Protein AF-A0A645BAQ8-F1 (afdb_monomer_lite)

Structure (mmCIF, N/CA/C/O backbone):
data_AF-A0A645BAQ8-F1
#
_entry.id   AF-A0A645BAQ8-F1
#
loop_
_atom_site.group_PDB
_atom_site.id
_atom_site.type_symbol
_atom_site.label_atom_id
_atom_site.label_alt_id
_atom_site.label_comp_id
_atom_site.label_asym_id
_atom_site.label_entity_id
_atom_site.label_seq_id
_atom_site.pdbx_PDB_ins_code
_atom_site.Cartn_x
_atom_site.Cartn_y
_atom_site.Cartn_z
_atom_site.occupancy
_atom_site.B_iso_or_equiv
_atom_site.auth_seq_id
_atom_site.auth_comp_id
_atom_site.auth_asym_id
_atom_site.auth_atom_id
_atom_site.pdbx_PDB_model_num
ATOM 1 N N . MET A 1 1 ? 23.053 3.220 -28.951 1.00 61.22 1 MET A N 1
ATOM 2 C CA . MET A 1 1 ? 22.889 2.257 -27.837 1.00 61.22 1 MET A CA 1
ATOM 3 C C . MET A 1 1 ? 22.758 2.911 -26.456 1.00 61.22 1 MET A C 1
ATOM 5 O O . MET A 1 1 ? 21.820 2.568 -25.761 1.00 61.22 1 MET A O 1
ATOM 9 N N . VAL A 1 2 ? 23.568 3.913 -26.080 1.00 62.47 2 VAL A N 1
ATOM 10 C CA . VAL A 1 2 ? 23.598 4.506 -24.712 1.00 62.47 2 VAL A CA 1
ATOM 11 C C . VAL A 1 2 ? 22.259 5.066 -24.172 1.00 62.47 2 VAL A C 1
ATOM 13 O O . VAL A 1 2 ? 22.010 5.013 -22.970 1.00 62.47 2 VAL A O 1
ATOM 16 N N . LYS A 1 3 ? 21.364 5.593 -25.026 1.00 63.09 3 LYS A N 1
ATOM 17 C CA . LYS A 1 3 ? 20.059 6.129 -24.574 1.00 63.09 3 LYS A CA 1
ATOM 18 C C . LYS A 1 3 ? 19.137 5.053 -23.975 1.00 63.09 3 LYS A C 1
ATOM 20 O O . LYS A 1 3 ? 18.418 5.354 -23.029 1.00 63.09 3 LYS A O 1
ATOM 25 N N . SER A 1 4 ? 19.196 3.820 -24.486 1.00 75.19 4 SER A N 1
ATOM 26 C CA . SER A 1 4 ? 18.355 2.706 -24.021 1.00 75.19 4 SER A CA 1
ATOM 27 C C . SER A 1 4 ? 18.780 2.218 -22.635 1.00 75.19 4 SER A C 1
ATOM 29 O O . SER A 1 4 ? 17.940 1.972 -21.772 1.00 75.19 4 SER A O 1
ATOM 31 N N . ASP A 1 5 ? 20.089 2.162 -22.384 1.00 84.75 5 ASP A N 1
ATOM 32 C CA . ASP A 1 5 ? 20.636 1.715 -21.098 1.00 84.75 5 ASP A CA 1
ATOM 33 C C . ASP A 1 5 ? 20.319 2.702 -19.970 1.00 84.75 5 ASP A C 1
ATOM 35 O O . ASP A 1 5 ? 20.041 2.306 -18.837 1.00 84.75 5 ASP A O 1
ATOM 39 N N . ASN A 1 6 ? 20.321 4.002 -20.278 1.00 90.56 6 ASN A N 1
ATOM 40 C CA . ASN A 1 6 ? 19.967 5.038 -19.312 1.00 90.56 6 ASN A CA 1
ATOM 41 C C . ASN A 1 6 ? 18.480 5.000 -18.942 1.00 90.56 6 ASN A C 1
ATOM 43 O O . ASN A 1 6 ? 18.164 5.103 -17.757 1.00 90.56 6 ASN A O 1
ATOM 47 N N . ALA A 1 7 ? 17.584 4.805 -19.915 1.00 90.88 7 ALA A N 1
ATOM 48 C CA . ALA A 1 7 ? 16.151 4.658 -19.653 1.00 90.88 7 ALA A CA 1
ATOM 49 C C . ALA A 1 7 ? 15.869 3.425 -18.777 1.00 90.88 7 ALA A C 1
ATOM 51 O O . ALA A 1 7 ? 15.199 3.530 -17.750 1.00 90.88 7 ALA A O 1
ATOM 52 N N . ARG A 1 8 ? 16.495 2.284 -19.092 1.00 92.75 8 ARG A N 1
ATOM 53 C CA . ARG A 1 8 ? 16.367 1.057 -18.295 1.00 92.75 8 ARG A CA 1
ATOM 54 C C . ARG A 1 8 ? 16.851 1.233 -16.854 1.00 92.75 8 ARG A C 1
ATOM 56 O O . ARG A 1 8 ? 16.192 0.808 -15.910 1.00 92.75 8 ARG A O 1
ATOM 63 N N . ARG A 1 9 ? 17.985 1.916 -16.654 1.00 95.31 9 ARG A N 1
ATOM 64 C CA . ARG A 1 9 ? 18.498 2.243 -15.310 1.00 95.31 9 ARG A CA 1
ATOM 65 C C . ARG A 1 9 ? 17.549 3.147 -14.524 1.00 95.31 9 ARG A C 1
ATOM 67 O O . ARG A 1 9 ? 17.466 3.007 -13.306 1.00 95.31 9 ARG A O 1
ATOM 74 N N . GLN A 1 10 ? 16.862 4.077 -15.187 1.00 95.81 10 GLN A N 1
ATOM 75 C CA . GLN A 1 10 ? 15.863 4.929 -14.538 1.00 95.81 10 GLN A CA 1
ATOM 76 C C . GLN A 1 10 ? 14.642 4.114 -14.100 1.00 95.81 10 GLN A C 1
ATOM 78 O O . GLN A 1 10 ? 14.231 4.242 -12.948 1.00 95.8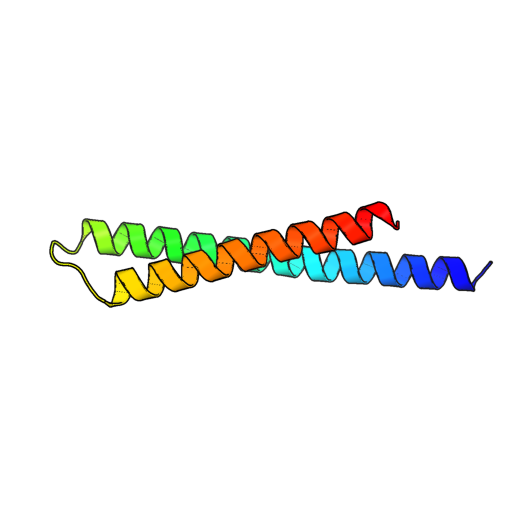1 10 GLN A O 1
ATOM 83 N N . LEU A 1 11 ? 14.139 3.225 -14.962 1.00 95.88 11 LEU A N 1
ATOM 84 C CA . LEU A 1 11 ? 13.027 2.327 -14.637 1.00 95.88 11 LEU A CA 1
ATOM 85 C C . LEU A 1 11 ? 13.355 1.410 -13.451 1.00 95.88 11 LEU A C 1
ATOM 87 O O . LEU A 1 11 ? 12.570 1.330 -12.511 1.00 95.88 11 LEU A O 1
ATOM 91 N N . LEU A 1 12 ? 14.549 0.808 -13.415 1.00 97.25 12 LEU A N 1
ATOM 92 C CA . LEU A 1 12 ? 14.985 -0.019 -12.280 1.00 97.25 12 LEU A CA 1
ATOM 93 C C . LEU A 1 12 ? 15.028 0.767 -10.959 1.00 97.25 12 LEU A C 1
ATOM 95 O O . LEU A 1 12 ? 14.568 0.279 -9.926 1.00 97.25 12 LEU A O 1
ATOM 99 N N . ARG A 1 13 ? 15.540 2.004 -10.979 1.00 97.50 13 ARG A N 1
ATOM 100 C CA . ARG A 1 13 ? 15.574 2.866 -9.784 1.00 97.50 13 ARG A CA 1
ATOM 101 C C . ARG A 1 13 ? 14.175 3.230 -9.304 1.00 97.50 13 ARG A C 1
ATOM 103 O O . ARG A 1 13 ? 13.931 3.254 -8.096 1.00 97.50 13 ARG A O 1
ATOM 110 N N . GLU A 1 14 ? 13.274 3.520 -10.234 1.00 97.44 14 GLU A N 1
ATOM 111 C CA . GLU A 1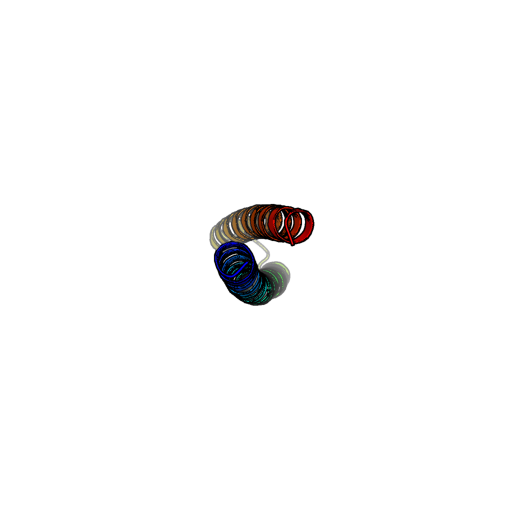 14 ? 11.889 3.845 -9.912 1.00 97.44 14 GLU A CA 1
ATOM 112 C C . GLU A 1 14 ? 11.150 2.626 -9.349 1.00 97.44 14 GLU A C 1
ATOM 114 O O . GLU A 1 14 ? 10.513 2.733 -8.300 1.00 97.44 14 GLU A O 1
ATOM 119 N N . ARG A 1 15 ? 11.334 1.447 -9.956 1.00 97.88 15 ARG A N 1
ATOM 120 C CA . ARG A 1 15 ? 10.832 0.169 -9.440 1.00 97.88 15 ARG A CA 1
ATOM 121 C C . ARG A 1 15 ? 11.253 -0.050 -7.991 1.00 97.88 15 ARG A C 1
ATOM 123 O O . ARG A 1 15 ? 10.414 -0.297 -7.129 1.00 97.88 15 ARG A O 1
ATOM 130 N N . GLU A 1 16 ? 12.544 0.086 -7.689 1.00 98.25 16 GLU A N 1
ATOM 131 C CA . GLU A 1 16 ? 13.047 -0.057 -6.321 1.00 98.25 16 GLU A CA 1
ATOM 132 C C . GLU A 1 16 ? 12.448 0.971 -5.354 1.00 98.25 16 GLU A C 1
ATOM 134 O O . GLU A 1 16 ? 12.147 0.648 -4.201 1.00 98.25 16 GLU A O 1
ATOM 139 N N . ARG A 1 17 ? 12.281 2.223 -5.795 1.00 98.38 17 ARG A N 1
ATOM 140 C CA . ARG A 1 17 ? 11.671 3.281 -4.982 1.00 98.38 17 ARG A CA 1
ATOM 141 C C . ARG A 1 17 ? 10.232 2.924 -4.617 1.00 98.38 17 ARG A C 1
ATOM 143 O O . ARG A 1 17 ? 9.868 3.051 -3.445 1.00 98.38 17 ARG A O 1
ATOM 150 N N . LEU A 1 18 ? 9.451 2.458 -5.591 1.00 98.44 18 LEU A N 1
ATOM 151 C CA . LEU A 1 18 ? 8.065 2.040 -5.395 1.00 98.44 18 LEU A CA 1
ATOM 152 C C . LEU A 1 18 ? 7.968 0.781 -4.530 1.00 98.44 18 LEU A C 1
ATOM 154 O O . LEU A 1 18 ? 7.158 0.758 -3.609 1.00 98.44 18 LEU A O 1
ATOM 158 N N . MET A 1 19 ? 8.841 -0.211 -4.730 1.00 98.19 19 MET A N 1
ATOM 159 C CA . MET A 1 19 ? 8.913 -1.403 -3.874 1.00 98.19 19 MET A CA 1
ATOM 160 C C . MET A 1 19 ? 9.205 -1.036 -2.415 1.00 98.19 19 MET A C 1
ATOM 162 O O . MET A 1 19 ? 8.508 -1.482 -1.508 1.00 98.19 19 MET A O 1
ATOM 166 N N . ARG A 1 20 ? 10.181 -0.150 -2.162 1.00 98.44 20 ARG A N 1
ATOM 167 C CA . ARG A 1 20 ? 10.460 0.337 -0.800 1.00 98.44 20 ARG A CA 1
ATOM 168 C C . ARG A 1 20 ? 9.266 1.081 -0.200 1.00 98.44 20 ARG A C 1
ATOM 170 O O . ARG A 1 20 ? 9.063 1.018 1.009 1.00 98.44 20 ARG A O 1
ATOM 177 N N . GLN A 1 21 ? 8.510 1.826 -1.008 1.00 98.19 21 GLN A N 1
ATOM 178 C CA . GLN A 1 21 ? 7.291 2.494 -0.548 1.00 98.19 21 GLN A CA 1
ATOM 179 C C . GLN A 1 21 ? 6.201 1.481 -0.189 1.00 98.19 21 GLN A C 1
ATOM 181 O O . GLN A 1 21 ? 5.618 1.592 0.886 1.00 98.19 21 GLN A O 1
ATOM 186 N N . TYR A 1 22 ? 5.986 0.483 -1.044 1.00 98.50 22 TYR A N 1
ATOM 187 C CA . TYR A 1 22 ? 5.036 -0.602 -0.824 1.00 98.50 22 TYR A CA 1
ATOM 188 C C . TYR A 1 22 ? 5.321 -1.338 0.492 1.00 98.50 22 TYR A C 1
ATOM 190 O O . TYR A 1 22 ? 4.428 -1.452 1.329 1.00 98.50 22 TYR A O 1
ATOM 198 N N . GLU A 1 23 ? 6.575 -1.725 0.744 1.00 98.25 23 GLU A N 1
ATOM 199 C CA . GLU A 1 23 ? 6.944 -2.408 1.992 1.00 98.25 23 GLU A CA 1
ATOM 200 C C . GLU A 1 23 ? 6.701 -1.546 3.239 1.00 98.25 23 GLU A C 1
ATOM 202 O O . GLU A 1 23 ? 6.137 -2.025 4.223 1.00 98.25 23 GLU A O 1
ATOM 207 N N . ARG A 1 24 ? 7.037 -0.248 3.201 1.00 98.06 24 ARG A N 1
ATOM 208 C CA . ARG A 1 24 ? 6.735 0.659 4.325 1.00 98.06 24 ARG A CA 1
ATOM 209 C C . ARG A 1 24 ? 5.234 0.745 4.603 1.00 98.06 24 ARG A C 1
ATOM 211 O O . ARG A 1 24 ? 4.824 0.703 5.759 1.00 98.06 24 ARG A O 1
ATOM 218 N N . MET A 1 25 ? 4.422 0.833 3.554 1.00 97.81 25 MET A N 1
ATOM 219 C CA . MET A 1 25 ? 2.969 0.927 3.688 1.00 97.81 25 MET A CA 1
ATOM 220 C C . MET A 1 25 ? 2.329 -0.369 4.190 1.00 97.81 25 MET A C 1
ATOM 222 O O . MET A 1 25 ? 1.335 -0.311 4.908 1.00 97.81 25 MET A O 1
ATOM 226 N N . LYS A 1 26 ? 2.900 -1.541 3.882 1.00 98.06 26 LYS A N 1
ATOM 227 C CA . LYS A 1 26 ? 2.455 -2.809 4.484 1.00 98.06 26 LYS A CA 1
ATOM 228 C C . LYS A 1 26 ? 2.685 -2.838 5.988 1.00 98.06 26 LYS A C 1
ATOM 230 O O . LYS A 1 26 ? 1.803 -3.267 6.726 1.00 98.06 26 LYS A O 1
ATOM 235 N N . VAL A 1 27 ? 3.848 -2.370 6.441 1.00 98.00 27 VAL A N 1
ATOM 236 C CA . VAL A 1 27 ? 4.158 -2.283 7.877 1.00 98.00 27 VAL A CA 1
ATOM 237 C C . VAL A 1 27 ? 3.199 -1.319 8.577 1.00 98.00 27 VAL A C 1
ATOM 239 O O . VAL A 1 27 ? 2.681 -1.620 9.655 1.00 98.00 27 VAL A O 1
ATOM 242 N N . GLU A 1 28 ? 2.909 -0.178 7.951 1.00 96.88 28 GLU A N 1
ATOM 243 C CA . GLU A 1 28 ? 1.916 0.767 8.461 1.00 96.88 28 GLU A CA 1
ATOM 244 C C . GLU A 1 28 ? 0.521 0.129 8.541 1.00 96.88 28 GLU A C 1
ATOM 246 O O . GLU A 1 28 ? -0.127 0.198 9.587 1.00 96.88 28 GLU A O 1
ATOM 251 N N . LEU A 1 29 ? 0.085 -0.557 7.480 1.00 97.75 29 LEU A N 1
ATOM 252 C CA . LEU A 1 29 ? -1.191 -1.268 7.448 1.00 97.75 29 LEU A CA 1
ATOM 253 C C . LEU A 1 29 ? -1.313 -2.268 8.605 1.00 97.75 29 LEU A C 1
ATOM 255 O O . LEU A 1 29 ? -2.294 -2.231 9.347 1.00 97.75 29 LEU A O 1
ATOM 259 N N . GLN A 1 30 ? -0.294 -3.108 8.787 1.00 97.31 30 GLN A N 1
ATOM 260 C CA . GLN A 1 30 ? -0.249 -4.098 9.861 1.00 97.31 30 GLN A CA 1
ATOM 261 C C . GLN A 1 30 ? -0.330 -3.436 11.244 1.00 97.31 30 GLN A C 1
ATOM 263 O O . GLN A 1 30 ? -0.990 -3.945 12.148 1.00 97.31 30 GLN A O 1
ATOM 268 N N . THR A 1 31 ? 0.303 -2.273 11.416 1.00 96.88 31 THR A N 1
ATOM 269 C CA . THR A 1 31 ? 0.239 -1.509 12.669 1.00 96.88 31 THR A CA 1
ATOM 270 C C . THR A 1 31 ? -1.190 -1.048 12.962 1.00 96.88 31 THR A C 1
ATOM 272 O O . THR A 1 31 ? -1.668 -1.203 14.087 1.00 96.88 31 THR A O 1
ATOM 275 N N . TYR A 1 32 ? -1.912 -0.532 11.961 1.00 95.75 32 TYR A N 1
ATOM 276 C CA . TYR A 1 32 ? -3.322 -0.167 12.132 1.00 95.75 32 TYR A CA 1
ATOM 277 C C . TYR A 1 32 ? -4.205 -1.382 12.431 1.00 95.75 32 TYR A C 1
ATOM 279 O O . TYR A 1 32 ? -5.054 -1.292 13.317 1.00 95.75 32 TYR A O 1
ATOM 287 N N . GLU A 1 33 ? -3.990 -2.511 11.750 1.00 94.62 33 GLU A N 1
ATOM 288 C CA . GLU A 1 33 ? -4.742 -3.752 11.986 1.00 94.62 33 GLU A CA 1
ATOM 289 C C . GLU A 1 33 ? -4.551 -4.262 13.423 1.00 94.62 33 GLU A C 1
ATOM 291 O O . GLU A 1 33 ? -5.533 -4.525 14.122 1.00 94.62 33 GLU A O 1
ATOM 296 N N . ASN A 1 34 ? -3.309 -4.291 13.914 1.00 95.06 34 ASN A N 1
ATOM 297 C CA . ASN A 1 34 ? -3.001 -4.664 15.296 1.00 95.06 34 ASN A CA 1
ATOM 298 C C . ASN A 1 34 ? -3.666 -3.722 16.312 1.00 95.06 34 ASN A C 1
ATOM 300 O O . ASN A 1 34 ? -4.264 -4.177 17.291 1.00 95.06 34 ASN A O 1
ATOM 304 N N . ASN A 1 35 ? -3.604 -2.410 16.072 1.00 92.44 35 ASN A N 1
ATOM 305 C CA . ASN A 1 35 ? -4.188 -1.414 16.967 1.00 92.44 35 ASN A CA 1
ATOM 306 C C . ASN A 1 35 ? -5.724 -1.518 17.022 1.00 92.44 35 ASN A C 1
ATOM 308 O O . ASN A 1 35 ? -6.307 -1.425 18.102 1.00 92.44 35 ASN A O 1
ATOM 312 N N . ILE A 1 36 ? -6.392 -1.746 15.884 1.00 91.00 36 ILE A N 1
ATOM 313 C CA . ILE A 1 36 ? -7.847 -1.976 15.838 1.00 91.00 36 ILE A CA 1
ATOM 314 C C . ILE A 1 36 ? -8.202 -3.263 16.592 1.00 91.00 36 ILE A C 1
ATOM 316 O O . ILE A 1 36 ? -9.155 -3.275 17.376 1.00 91.00 36 ILE A O 1
ATOM 320 N N . GLY A 1 37 ? -7.422 -4.333 16.409 1.00 90.06 37 GLY A N 1
ATOM 321 C CA . GLY A 1 37 ? -7.586 -5.580 17.158 1.00 90.06 37 GLY A CA 1
ATOM 322 C C . GLY A 1 37 ? -7.522 -5.356 18.673 1.00 90.06 37 GLY A C 1
ATOM 323 O O . GLY A 1 37 ? -8.419 -5.774 19.402 1.00 90.06 37 GLY A O 1
ATOM 324 N N . PHE A 1 38 ? -6.528 -4.605 19.151 1.00 89.81 38 PHE A N 1
ATOM 325 C CA . PHE A 1 38 ? -6.398 -4.268 20.572 1.00 89.81 38 PHE A CA 1
ATOM 326 C C . PHE A 1 38 ? -7.568 -3.418 21.103 1.00 89.81 38 PHE A C 1
ATOM 328 O O . PHE A 1 38 ? -8.125 -3.706 22.167 1.00 89.81 38 PHE A O 1
ATOM 335 N N . LEU A 1 39 ? -7.971 -2.378 20.366 1.00 86.56 39 LEU A N 1
ATOM 336 C CA . LEU A 1 39 ? -9.038 -1.455 20.779 1.00 86.56 39 LEU A CA 1
ATOM 337 C C . LEU A 1 39 ? -10.434 -2.097 20.756 1.00 86.56 39 LEU A C 1
ATOM 339 O O . LEU A 1 39 ? -11.281 -1.769 21.590 1.00 86.56 39 LEU A O 1
ATOM 343 N N . SER A 1 40 ? -10.683 -3.020 19.826 1.00 82.62 40 SER A N 1
ATOM 344 C CA . SER A 1 40 ? -11.965 -3.731 19.718 1.00 82.62 40 SER A CA 1
ATOM 345 C C . SER A 1 40 ? -12.166 -4.765 20.829 1.00 82.62 40 SER A C 1
ATOM 347 O O . SER A 1 40 ? -13.282 -4.916 21.319 1.00 82.62 40 SER A O 1
ATOM 349 N N . VAL A 1 41 ? -11.097 -5.421 21.295 1.00 81.25 41 VAL A N 1
ATOM 350 C CA . VAL A 1 41 ? -11.157 -6.332 22.455 1.00 81.25 41 VAL A CA 1
ATOM 351 C C . VAL A 1 41 ? -11.347 -5.561 23.768 1.00 81.25 41 VAL A C 1
ATOM 353 O O . VAL A 1 41 ? -12.026 -6.035 24.677 1.00 81.25 41 VAL A O 1
ATOM 356 N N . SER A 1 42 ? -10.768 -4.362 23.876 1.00 76.69 42 SER A N 1
ATOM 357 C CA . SER A 1 42 ? -10.760 -3.570 25.114 1.00 76.69 42 SER A CA 1
ATOM 358 C C . SER A 1 42 ? -11.948 -2.608 25.279 1.00 76.69 42 SER A C 1
ATOM 360 O O . SER A 1 42 ? -12.192 -2.153 26.399 1.00 76.69 42 SER A O 1
ATOM 362 N N . SER A 1 43 ? -12.734 -2.316 24.230 1.00 63.81 43 SER A N 1
ATOM 363 C CA . SER A 1 43 ? -13.861 -1.368 24.304 1.00 63.81 43 SER A CA 1
ATOM 364 C C . SER A 1 43 ? -15.209 -1.971 23.872 1.00 63.81 43 SER A C 1
ATOM 366 O O . SER A 1 43 ? -15.375 -2.466 22.765 1.00 63.81 43 SER A O 1
ATOM 368 N N . LYS A 1 44 ? -16.216 -1.903 24.762 1.00 63.53 44 LYS A N 1
ATOM 369 C CA . LYS A 1 44 ? -17.597 -2.387 24.524 1.00 63.53 44 LYS A CA 1
ATOM 370 C C . LYS A 1 44 ? -18.524 -1.352 23.859 1.00 63.53 44 LYS A C 1
ATOM 372 O O . LYS A 1 44 ? -19.710 -1.620 23.689 1.00 63.53 44 LYS A O 1
ATOM 377 N N . LYS A 1 45 ? -18.028 -0.156 23.522 1.00 57.41 45 LYS A N 1
ATOM 378 C CA . LYS A 1 45 ? -18.801 0.924 22.880 1.00 57.41 45 LYS A CA 1
ATOM 379 C C . LYS A 1 45 ? -17.986 1.545 21.748 1.00 57.41 45 LYS A C 1
ATOM 381 O O . LYS A 1 45 ? -16.814 1.845 21.947 1.00 57.41 45 LYS A O 1
ATOM 386 N N . GLY A 1 46 ? -18.629 1.714 20.588 1.00 63.84 46 GLY A N 1
ATOM 387 C CA . GLY A 1 46 ? -18.043 2.253 19.360 1.00 63.84 46 GLY A CA 1
ATOM 388 C C 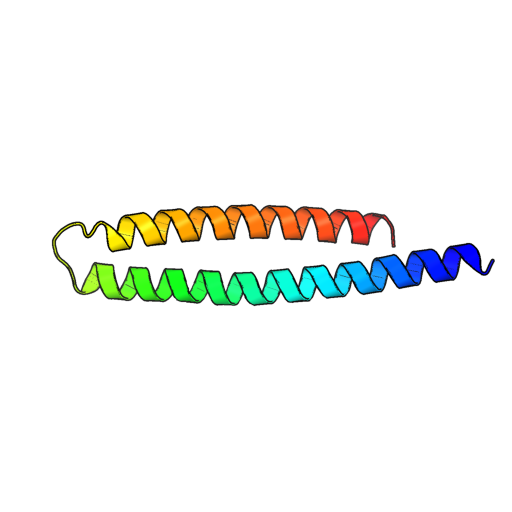. GLY A 1 46 ? -17.310 3.567 19.605 1.00 63.84 46 GLY A C 1
ATOM 389 O O . GLY A 1 46 ? -17.915 4.564 19.994 1.00 63.84 46 GLY A O 1
ATOM 390 N N . ASN A 1 47 ? -15.994 3.530 19.417 1.00 69.88 47 ASN A N 1
ATOM 391 C CA . ASN A 1 47 ? -15.115 4.681 19.538 1.00 69.88 47 ASN A CA 1
ATOM 392 C C . ASN A 1 47 ? -14.893 5.273 18.145 1.00 69.88 47 ASN A C 1
ATOM 394 O O . ASN A 1 47 ? -14.395 4.566 17.272 1.00 69.88 47 ASN A O 1
ATOM 398 N N . ASN A 1 48 ? -15.150 6.575 17.972 1.00 83.75 48 ASN A N 1
ATOM 399 C CA . ASN A 1 48 ? -14.838 7.324 16.740 1.00 83.75 48 ASN A CA 1
ATOM 400 C C . ASN A 1 48 ? -13.386 7.094 16.265 1.00 83.75 48 ASN A C 1
ATOM 402 O O . ASN A 1 48 ? -13.112 7.066 15.072 1.00 83.75 48 ASN A O 1
ATOM 406 N N . LEU A 1 49 ? -12.463 6.835 17.200 1.00 86.25 49 LEU A N 1
ATOM 407 C CA . LEU A 1 49 ? -11.079 6.464 16.904 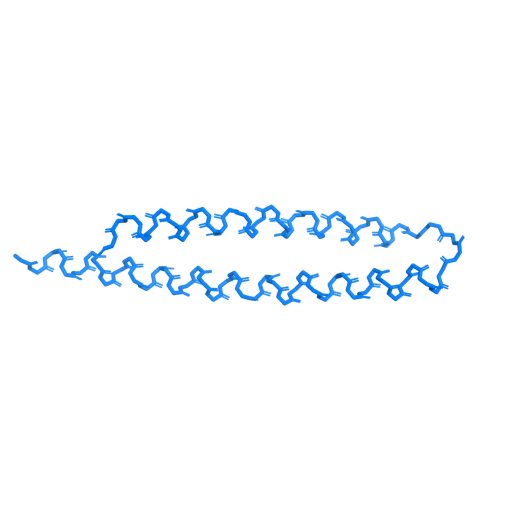1.00 86.25 49 LEU A CA 1
ATOM 408 C C . LEU A 1 49 ? -10.961 5.185 16.056 1.00 86.25 49 LEU A C 1
ATOM 410 O O . LEU A 1 49 ? -10.144 5.130 15.142 1.00 86.25 49 LEU A O 1
ATOM 414 N N . VAL A 1 50 ? -11.761 4.154 16.346 1.00 88.75 50 VAL A N 1
ATOM 415 C CA . VAL A 1 50 ? -11.753 2.893 15.587 1.00 88.75 50 VAL A CA 1
ATOM 416 C C . VAL A 1 50 ? -12.283 3.130 14.174 1.00 88.75 50 VAL A C 1
ATOM 418 O O . VAL A 1 50 ? -11.722 2.599 13.217 1.00 88.75 50 VAL A O 1
ATOM 421 N N . ASP A 1 51 ? -13.304 3.972 14.022 1.00 90.25 51 ASP A N 1
ATOM 422 C CA . ASP A 1 51 ? -13.838 4.345 12.710 1.00 90.25 51 ASP A CA 1
ATOM 423 C C . ASP A 1 51 ? -12.812 5.130 11.883 1.00 90.25 51 ASP A C 1
ATOM 425 O O . ASP A 1 51 ? -12.574 4.793 10.719 1.00 90.25 51 ASP A O 1
ATOM 429 N N . ASP A 1 52 ? -12.125 6.100 12.489 1.00 92.00 52 ASP A N 1
ATOM 430 C CA . ASP A 1 52 ? -11.046 6.853 11.842 1.00 92.00 52 ASP A CA 1
ATOM 431 C C . ASP A 1 52 ? -9.896 5.934 11.409 1.00 92.00 52 ASP A C 1
ATOM 433 O O . ASP A 1 52 ? -9.385 6.029 10.288 1.00 92.00 52 ASP A O 1
ATOM 437 N N . MET A 1 53 ? -9.500 4.994 12.270 1.00 93.19 53 MET A N 1
ATOM 438 C CA . MET A 1 53 ? -8.470 4.004 11.955 1.00 93.19 53 MET A CA 1
ATOM 439 C C . MET A 1 53 ? -8.901 3.065 10.827 1.00 93.19 53 MET A C 1
ATOM 441 O O . MET A 1 53 ? -8.105 2.783 9.930 1.00 93.19 53 MET A O 1
ATOM 445 N N . ASN A 1 54 ? -10.165 2.639 10.811 1.00 93.12 54 ASN A N 1
ATOM 446 C CA . ASN A 1 54 ? -10.730 1.861 9.712 1.00 93.12 54 ASN A CA 1
ATOM 447 C C . ASN A 1 54 ? -10.708 2.645 8.390 1.00 93.12 54 ASN A C 1
ATOM 449 O O . ASN A 1 54 ? -10.392 2.077 7.342 1.00 93.12 54 ASN A O 1
ATOM 453 N N . GLN A 1 55 ? -11.005 3.948 8.407 1.00 95.62 55 GLN A N 1
ATOM 454 C CA . GLN A 1 55 ? -10.901 4.793 7.212 1.00 95.62 55 GLN A CA 1
ATOM 455 C C . GLN A 1 55 ? -9.454 4.926 6.725 1.00 95.62 55 GLN A C 1
ATOM 457 O O . GLN A 1 55 ? -9.204 4.810 5.523 1.00 95.62 55 GLN A O 1
ATOM 462 N N . LYS A 1 56 ? -8.491 5.119 7.635 1.00 95.94 56 LYS A N 1
ATOM 463 C CA . LYS A 1 56 ? -7.061 5.146 7.284 1.00 95.94 56 LYS A CA 1
ATOM 464 C C . LYS A 1 56 ? -6.602 3.820 6.682 1.00 95.94 56 LYS A C 1
ATOM 466 O O . LYS A 1 56 ? -5.971 3.825 5.629 1.00 95.94 56 LYS A O 1
ATOM 471 N N . MET A 1 57 ? -6.999 2.697 7.280 1.00 96.56 57 MET A N 1
ATOM 472 C CA . MET A 1 57 ? -6.721 1.357 6.762 1.00 96.56 57 MET A CA 1
ATOM 473 C C . MET A 1 57 ? -7.240 1.187 5.326 1.00 96.56 57 MET A C 1
ATOM 475 O O . MET A 1 57 ? -6.522 0.670 4.472 1.00 96.56 57 MET A O 1
ATOM 479 N N . LYS A 1 58 ? -8.462 1.656 5.032 1.00 97.00 58 LYS A N 1
ATOM 480 C CA . LYS A 1 58 ? -9.022 1.623 3.670 1.00 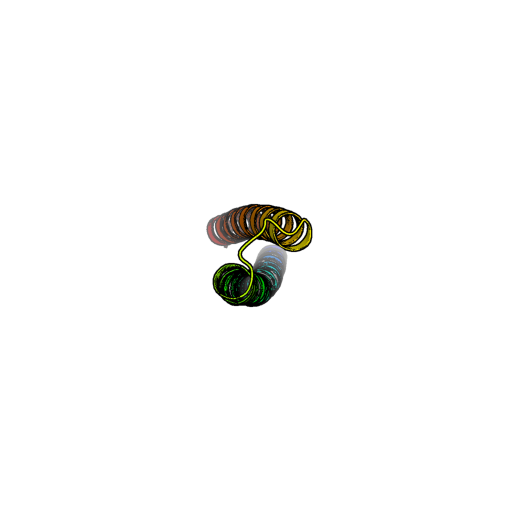97.00 58 LYS A CA 1
ATOM 481 C C . LYS A 1 58 ? -8.169 2.422 2.682 1.00 97.00 58 LYS A C 1
ATOM 483 O O . LYS A 1 58 ? -7.860 1.907 1.613 1.00 97.00 58 LYS A O 1
ATOM 488 N N . ARG A 1 59 ? -7.745 3.638 3.047 1.00 97.19 59 ARG A N 1
ATOM 489 C CA . ARG A 1 59 ? -6.875 4.472 2.195 1.00 97.19 59 ARG A CA 1
ATOM 490 C C . ARG A 1 59 ? -5.532 3.796 1.925 1.00 97.19 59 ARG A C 1
ATOM 492 O O . ARG A 1 59 ? -5.133 3.705 0.770 1.00 97.19 59 ARG A O 1
ATOM 499 N N . ILE A 1 60 ? -4.893 3.245 2.960 1.00 97.62 60 ILE A N 1
ATOM 500 C CA . ILE A 1 60 ? -3.623 2.518 2.820 1.00 97.62 60 ILE A CA 1
ATOM 501 C C . ILE A 1 60 ? -3.782 1.317 1.877 1.00 97.62 60 ILE A C 1
ATOM 503 O O . ILE A 1 60 ? -2.942 1.123 1.002 1.00 97.62 60 ILE A O 1
ATOM 507 N N . LYS A 1 61 ? -4.868 0.538 1.998 1.00 97.94 61 LYS A N 1
ATOM 508 C CA . LYS A 1 61 ? -5.150 -0.589 1.088 1.00 97.94 61 LYS A CA 1
ATOM 509 C C . LYS A 1 61 ? -5.285 -0.124 -0.366 1.00 97.94 61 LYS A C 1
ATOM 511 O O . LYS A 1 61 ? -4.646 -0.700 -1.242 1.00 97.94 61 LYS A O 1
ATOM 516 N N . SER A 1 62 ? -6.026 0.955 -0.621 1.00 98.06 62 SER A N 1
ATOM 517 C CA . SER A 1 62 ? -6.156 1.519 -1.973 1.00 98.06 62 SER A CA 1
ATOM 518 C C . SER A 1 62 ? -4.830 2.052 -2.531 1.00 98.06 62 SER A C 1
ATOM 520 O O . SER A 1 62 ? -4.532 1.877 -3.712 1.00 98.06 62 SER A O 1
ATOM 522 N N . GLU A 1 63 ? -4.001 2.681 -1.699 1.00 97.69 63 GLU A N 1
ATOM 523 C CA . GLU A 1 63 ? -2.672 3.147 -2.108 1.00 97.69 63 GLU A CA 1
ATOM 524 C C . GLU A 1 63 ? -1.714 1.981 -2.398 1.00 97.69 63 GLU A C 1
ATOM 526 O O . GLU A 1 63 ? -0.975 2.031 -3.383 1.00 97.69 63 GLU A O 1
ATOM 531 N N . LEU A 1 64 ? -1.766 0.902 -1.610 1.00 98.38 64 LEU A N 1
ATOM 532 C CA . LEU A 1 64 ? -1.018 -0.331 -1.874 1.00 98.38 64 LEU A CA 1
ATOM 533 C C . LEU A 1 64 ? -1.406 -0.946 -3.225 1.00 98.38 64 LEU A C 1
ATOM 535 O O . LEU A 1 64 ? -0.521 -1.307 -3.998 1.00 98.38 64 LEU A O 1
ATOM 539 N N . GLU A 1 65 ? -2.701 -1.021 -3.547 1.00 98.38 65 GLU A N 1
ATOM 540 C CA . GLU A 1 65 ? -3.173 -1.495 -4.857 1.00 98.38 65 GLU A CA 1
ATOM 541 C C . GLU A 1 65 ? -2.635 -0.635 -6.008 1.00 98.38 65 GLU A C 1
ATOM 543 O O . GLU A 1 65 ? -2.212 -1.157 -7.043 1.00 98.38 65 GLU A O 1
ATOM 548 N N . LEU A 1 66 ? -2.611 0.689 -5.832 1.00 98.25 66 LEU A N 1
ATOM 549 C CA . LEU A 1 66 ? -2.049 1.600 -6.824 1.00 98.25 66 LEU A CA 1
ATOM 550 C C . LEU A 1 66 ? -0.537 1.398 -6.993 1.00 98.25 66 LEU A C 1
ATOM 552 O O . LEU A 1 66 ? -0.043 1.431 -8.120 1.00 98.25 66 LEU A O 1
ATOM 556 N N . LEU A 1 67 ? 0.201 1.187 -5.900 1.00 98.00 67 LEU A N 1
ATOM 557 C CA . LEU A 1 67 ? 1.635 0.900 -5.958 1.00 98.00 67 LEU A CA 1
ATOM 558 C C . LEU A 1 67 ? 1.914 -0.402 -6.705 1.00 98.00 67 LEU A C 1
ATOM 560 O O . LEU A 1 67 ? 2.781 -0.404 -7.574 1.00 98.00 67 LEU A O 1
ATOM 564 N N . VAL A 1 68 ? 1.146 -1.463 -6.440 1.00 98.19 68 VAL A N 1
ATOM 565 C CA . VAL A 1 68 ? 1.266 -2.738 -7.166 1.00 98.19 68 VAL A CA 1
ATOM 566 C C . VAL A 1 68 ? 1.058 -2.531 -8.665 1.00 98.19 68 VAL A C 1
ATOM 568 O O . VAL A 1 68 ? 1.884 -2.981 -9.453 1.00 98.19 68 VAL A O 1
ATOM 571 N N . LYS A 1 69 ? 0.019 -1.789 -9.070 1.00 98.38 69 LYS A N 1
ATOM 572 C CA . LYS A 1 69 ? -0.230 -1.484 -10.490 1.00 98.38 69 LYS A CA 1
ATOM 573 C C . LYS A 1 69 ? 0.919 -0.705 -11.132 1.00 98.38 69 LYS A C 1
ATOM 575 O O . LYS A 1 69 ? 1.309 -1.009 -12.252 1.00 98.38 69 LYS A O 1
ATOM 580 N N . LYS A 1 70 ? 1.481 0.283 -10.427 1.00 98.06 70 LYS A N 1
ATOM 581 C CA . LYS A 1 70 ? 2.625 1.066 -10.924 1.00 98.06 70 LYS A CA 1
ATOM 582 C C . LYS A 1 70 ? 3.889 0.220 -11.065 1.00 98.06 70 LYS A C 1
ATOM 584 O O . LYS A 1 70 ? 4.607 0.380 -12.041 1.00 98.06 70 LYS A O 1
ATOM 589 N N . ILE A 1 71 ? 4.157 -0.661 -10.102 1.00 98.00 71 ILE A N 1
ATOM 590 C CA . ILE A 1 71 ? 5.300 -1.580 -10.154 1.00 98.00 71 ILE A CA 1
ATOM 591 C C . ILE A 1 71 ? 5.129 -2.557 -11.319 1.00 98.00 71 ILE A C 1
ATOM 593 O O . ILE A 1 71 ? 6.059 -2.711 -12.098 1.00 98.00 71 ILE A O 1
ATOM 597 N N . ALA A 1 72 ? 3.939 -3.145 -11.483 1.00 97.94 72 ALA A N 1
ATOM 598 C CA . ALA A 1 72 ? 3.640 -4.053 -12.589 1.00 97.94 72 ALA A CA 1
ATOM 599 C C . ALA A 1 72 ? 3.833 -3.382 -13.957 1.00 97.94 72 ALA A C 1
ATOM 601 O O . ALA A 1 72 ? 4.489 -3.950 -14.819 1.00 97.94 72 ALA A O 1
ATOM 602 N N . ALA A 1 73 ? 3.360 -2.143 -14.123 1.00 97.75 73 ALA A N 1
ATOM 603 C CA . ALA A 1 73 ? 3.568 -1.388 -15.358 1.00 97.75 73 ALA A CA 1
ATOM 604 C 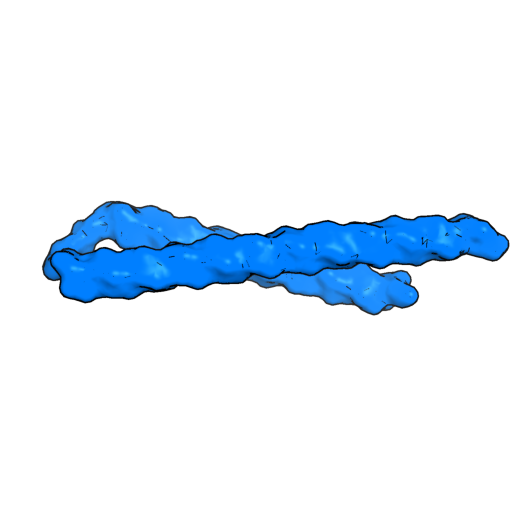C . ALA A 1 73 ? 5.057 -1.123 -15.653 1.00 97.75 73 ALA A C 1
ATOM 606 O O . ALA A 1 73 ? 5.462 -1.123 -16.807 1.00 97.75 73 ALA A O 1
ATOM 607 N N . ILE A 1 74 ? 5.893 -0.910 -14.628 1.00 96.06 74 ILE A N 1
ATOM 608 C CA . ILE A 1 74 ? 7.347 -0.791 -14.828 1.00 96.06 74 ILE A CA 1
ATOM 609 C C . ILE A 1 74 ? 7.963 -2.145 -15.189 1.00 96.06 74 ILE A C 1
ATOM 611 O O . ILE A 1 74 ? 8.865 -2.190 -16.019 1.00 96.06 74 ILE A O 1
ATOM 615 N N . ASP A 1 75 ? 7.488 -3.233 -14.582 1.00 95.25 75 ASP A N 1
ATOM 616 C CA . ASP A 1 75 ? 7.973 -4.589 -14.857 1.00 95.25 75 ASP A CA 1
ATOM 617 C C . ASP A 1 75 ? 7.628 -5.048 -16.283 1.00 95.25 75 ASP A C 1
ATOM 619 O O . ASP A 1 75 ? 8.407 -5.785 -16.879 1.00 95.25 75 ASP A O 1
ATOM 623 N N . GLU A 1 76 ? 6.516 -4.576 -16.851 1.00 96.12 76 GLU A N 1
ATOM 624 C CA . GLU A 1 76 ? 6.140 -4.803 -18.256 1.00 96.12 76 GLU A CA 1
ATOM 625 C C . GLU A 1 76 ? 7.040 -4.050 -19.257 1.00 96.12 76 GLU A C 1
ATOM 627 O O . GLU A 1 76 ? 7.209 -4.501 -20.389 1.00 96.12 76 GLU A O 1
ATOM 632 N N . GLU A 1 77 ? 7.641 -2.929 -18.847 1.00 91.75 77 GLU A N 1
ATOM 633 C CA . GLU A 1 77 ? 8.492 -2.064 -19.685 1.00 91.75 77 GLU A CA 1
ATOM 634 C C . GLU A 1 77 ? 10.006 -2.387 -19.583 1.00 91.75 77 GLU A C 1
ATOM 636 O O . GLU A 1 77 ? 10.819 -1.784 -20.293 1.00 91.75 77 GLU A O 1
ATOM 641 N N . LEU A 1 78 ? 10.418 -3.289 -18.676 1.00 88.50 78 LEU A N 1
ATOM 642 C CA . LEU A 1 78 ? 11.826 -3.581 -18.312 1.00 88.50 78 LEU A CA 1
ATOM 643 C C . LEU A 1 78 ? 12.479 -4.767 -19.043 1.00 88.50 78 LEU A C 1
ATOM 645 O O . LEU A 1 78 ? 13.742 -4.731 -19.169 1.00 88.50 78 LEU A O 1
#

Radius of gyration: 18.25 Å; chains: 1; bounding box: 42×14×53 Å

Organism: NCBI:txid1076179

Secondary structure (DSSP, 8-state):
-HHHHHHHHHHHHHHHHHHHHHHHHHHHHHHHHHHHHHHHHH-SS--HHHHHHHHHHHHHHHHHHHHHHHHHHHHHH-

Sequence (78 aa):
MVKSDNARRQLLRERERLMRQYERMKVELQTYENNIGFLSVSSKKGNNLVDDMNQKMKRIKSELELLVKKIAAIDEEL

pLDDT: mean 91.15, std 10.77, range [57.41, 98.5]

Foldseek 3Di:
DVVVVVVLVVLVVVLVVLVVVLVVLVVVLVVLVVVLVVCVVVDPDDDVVNVVSVVVSVVSVVVSVVSVVVSVVSVVVD